Protein AF-A0A8T8M116-F1 (afdb_monomer_lite)

Radius of gyration: 13.08 Å; chains: 1; bounding box: 28×23×34 Å

pLDDT: mean 87.7, std 10.37, range [51.84, 96.5]

Secondary structure (DSSP, 8-state):
---PPEEEEEEE-SHHHHHHHHHTT-EEEEEEEEEEEETTTEEEEEEEEEEEEE--TT--

Foldseek 3Di:
DDDFDFPDKDKAQDPVSVVVVVVVVKDFPDWDWDWHQDPVPGTDTDIITIITDTDDPVVD

Sequence (60 aa):
MQNRQIVKIYEAFTENDVNLHLELGWVIIAVVSGDRFDPNEGKELGPVYVMGLPFNPEED

Structure (mmCIF, N/CA/C/O backbone):
data_AF-A0A8T8M116-F1
#
_entry.id   AF-A0A8T8M116-F1
#
loop_
_atom_site.group_PDB
_atom_site.id
_atom_site.type_symbol
_atom_site.label_atom_id
_atom_site.label_alt_id
_atom_site.label_comp_id
_atom_site.label_asym_id
_atom_site.label_entity_id
_atom_site.label_seq_id
_atom_site.pdbx_PDB_ins_code
_atom_site.Cartn_x
_atom_site.Cartn_y
_atom_site.Cartn_z
_atom_site.occupancy
_atom_site.B_iso_or_equiv
_atom_site.auth_seq_id
_atom_site.auth_comp_id
_atom_site.auth_asym_id
_atom_site.auth_atom_id
_atom_site.pdbx_PDB_model_num
ATOM 1 N N . MET A 1 1 ? -1.286 -13.197 -17.512 1.00 51.84 1 MET A N 1
ATOM 2 C CA . MET A 1 1 ? -0.679 -12.792 -16.227 1.00 51.84 1 MET A CA 1
ATOM 3 C C . MET A 1 1 ? 0.771 -12.444 -16.504 1.00 51.84 1 MET A C 1
ATOM 5 O O . MET A 1 1 ? 1.493 -13.307 -16.983 1.00 51.84 1 MET A O 1
ATOM 9 N N . GLN A 1 2 ? 1.165 -11.186 -16.317 1.00 63.59 2 GLN A N 1
ATOM 10 C CA . GLN A 1 2 ? 2.572 -10.782 -16.381 1.00 63.59 2 GLN A CA 1
ATOM 11 C C . GLN A 1 2 ? 3.173 -10.984 -14.990 1.00 63.59 2 GLN A C 1
ATOM 13 O O . GLN A 1 2 ? 2.682 -10.397 -14.030 1.00 63.59 2 GLN A O 1
ATOM 18 N N . ASN A 1 3 ? 4.215 -11.807 -14.881 1.00 71.56 3 ASN A N 1
ATOM 19 C CA . ASN A 1 3 ? 5.032 -11.840 -13.674 1.00 71.56 3 ASN A CA 1
ATOM 20 C C . ASN A 1 3 ? 5.892 -10.576 -13.665 1.00 71.56 3 ASN A C 1
ATOM 22 O O . ASN A 1 3 ? 6.778 -10.430 -14.504 1.00 71.56 3 ASN A O 1
ATOM 26 N N . ARG A 1 4 ? 5.606 -9.654 -12.744 1.00 77.12 4 ARG A N 1
ATOM 27 C CA . ARG A 1 4 ? 6.482 -8.515 -12.460 1.00 77.12 4 ARG A CA 1
ATOM 28 C C . ARG A 1 4 ? 7.424 -8.911 -11.332 1.00 77.12 4 ARG A C 1
ATOM 30 O O . ARG A 1 4 ? 6.967 -9.334 -10.274 1.00 77.12 4 ARG A O 1
ATOM 37 N N . GLN A 1 5 ? 8.727 -8.797 -11.566 1.00 90.25 5 GLN A N 1
ATOM 38 C CA . GLN A 1 5 ? 9.720 -8.978 -10.513 1.00 90.25 5 GLN A CA 1
ATOM 39 C C . GLN A 1 5 ? 9.575 -7.838 -9.503 1.00 90.25 5 GLN A C 1
ATOM 41 O O . GLN A 1 5 ? 9.559 -6.674 -9.893 1.00 90.25 5 GLN A O 1
ATOM 46 N N . ILE A 1 6 ? 9.457 -8.176 -8.222 1.00 93.50 6 ILE A N 1
ATOM 47 C CA . ILE A 1 6 ? 9.402 -7.206 -7.128 1.00 93.50 6 ILE A CA 1
ATOM 48 C C . ILE A 1 6 ? 10.803 -7.075 -6.537 1.00 93.50 6 ILE A C 1
ATOM 50 O O . ILE A 1 6 ? 11.416 -8.082 -6.185 1.00 93.50 6 ILE A O 1
ATOM 54 N N . VAL A 1 7 ? 11.311 -5.847 -6.442 1.00 94.62 7 VAL A N 1
ATOM 55 C CA . VAL A 1 7 ? 12.673 -5.567 -5.945 1.00 94.62 7 VAL A CA 1
ATOM 56 C C . VAL A 1 7 ? 12.693 -5.072 -4.504 1.00 94.62 7 VAL A C 1
ATOM 58 O O . VAL A 1 7 ? 13.703 -5.220 -3.820 1.00 94.62 7 VAL A O 1
ATOM 61 N N . LYS A 1 8 ? 11.581 -4.505 -4.024 1.00 94.94 8 LYS A N 1
ATOM 62 C CA . LYS A 1 8 ? 11.400 -4.060 -2.636 1.00 94.94 8 LYS A CA 1
ATOM 63 C C . LYS A 1 8 ? 9.973 -4.310 -2.172 1.00 94.94 8 LYS A C 1
ATOM 65 O O . LYS A 1 8 ? 9.046 -4.256 -2.977 1.00 94.94 8 LYS A O 1
ATOM 70 N N . ILE A 1 9 ? 9.825 -4.553 -0.873 1.00 95.38 9 ILE A N 1
ATOM 71 C CA . ILE A 1 9 ? 8.546 -4.749 -0.188 1.00 95.38 9 ILE A CA 1
ATOM 72 C C . ILE A 1 9 ? 8.431 -3.711 0.930 1.00 95.38 9 ILE A C 1
ATOM 74 O O . ILE A 1 9 ? 9.420 -3.424 1.605 1.00 95.38 9 ILE A O 1
ATOM 78 N N . TYR A 1 10 ? 7.233 -3.164 1.113 1.00 95.12 10 TYR A N 1
ATOM 79 C CA . TYR A 1 10 ? 6.895 -2.218 2.171 1.00 95.12 10 TYR A CA 1
ATOM 80 C C . TYR A 1 10 ? 5.490 -2.510 2.709 1.00 95.12 10 TYR A C 1
ATOM 82 O O . TYR A 1 10 ? 4.570 -2.755 1.934 1.00 95.12 10 TYR A O 1
ATOM 90 N N . GLU A 1 11 ? 5.314 -2.487 4.027 1.00 93.56 11 GLU A N 1
ATOM 91 C CA . GLU A 1 11 ? 4.004 -2.628 4.670 1.00 93.56 11 GLU A CA 1
ATOM 92 C C . GLU A 1 11 ? 3.439 -1.236 4.967 1.00 93.56 11 GLU A C 1
ATOM 94 O O . GLU A 1 11 ? 4.051 -0.456 5.695 1.00 93.56 11 GLU A O 1
ATOM 99 N N . ALA A 1 12 ? 2.283 -0.920 4.385 1.00 92.75 12 ALA A N 1
ATOM 100 C CA . ALA A 1 12 ? 1.606 0.357 4.563 1.00 92.75 12 ALA A CA 1
ATOM 101 C C . ALA A 1 12 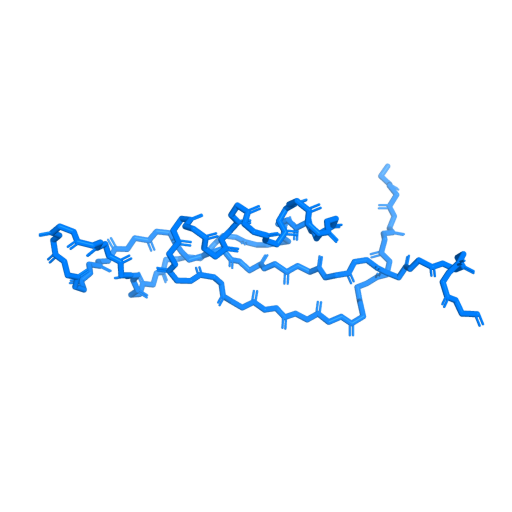? 0.532 0.245 5.655 1.00 92.75 12 ALA A C 1
ATOM 103 O O . ALA A 1 12 ? -0.445 -0.499 5.513 1.00 92.75 12 ALA A O 1
ATOM 104 N N . PHE A 1 13 ? 0.720 1.009 6.735 1.00 91.06 13 PHE A N 1
ATOM 105 C CA . PHE A 1 13 ? -0.139 1.000 7.926 1.00 91.06 13 PHE A CA 1
ATOM 106 C C . PHE A 1 13 ? -1.159 2.143 7.947 1.00 91.06 13 PHE A C 1
ATOM 108 O O . PHE A 1 13 ? -1.983 2.201 8.855 1.00 91.06 13 PHE A O 1
ATOM 115 N N . THR A 1 14 ? -1.111 3.052 6.973 1.00 91.00 14 THR A N 1
ATOM 116 C CA . THR A 1 14 ? -2.073 4.147 6.804 1.00 91.00 14 THR A CA 1
ATOM 117 C C . THR A 1 14 ? -2.519 4.237 5.349 1.00 91.00 14 THR A C 1
ATOM 119 O O . THR A 1 14 ? -1.805 3.808 4.441 1.00 91.00 14 THR A O 1
ATOM 122 N N . GLU A 1 15 ? -3.682 4.835 5.094 1.00 89.12 15 GLU A N 1
ATOM 123 C CA . GLU A 1 15 ? -4.141 5.073 3.716 1.00 89.12 15 GLU A CA 1
ATOM 124 C C . GLU A 1 15 ? -3.243 6.056 2.959 1.00 89.12 15 GLU A C 1
ATOM 126 O O . GLU A 1 15 ? -3.019 5.886 1.761 1.00 89.12 15 GLU A O 1
ATOM 131 N N . ASN A 1 16 ? -2.664 7.037 3.655 1.00 92.44 16 ASN A N 1
ATOM 132 C CA . ASN A 1 16 ? -1.706 7.957 3.050 1.00 92.44 16 ASN A CA 1
ATOM 133 C C . ASN A 1 16 ? -0.450 7.232 2.557 1.00 92.44 16 ASN A C 1
ATOM 135 O O . ASN A 1 16 ? 0.016 7.528 1.458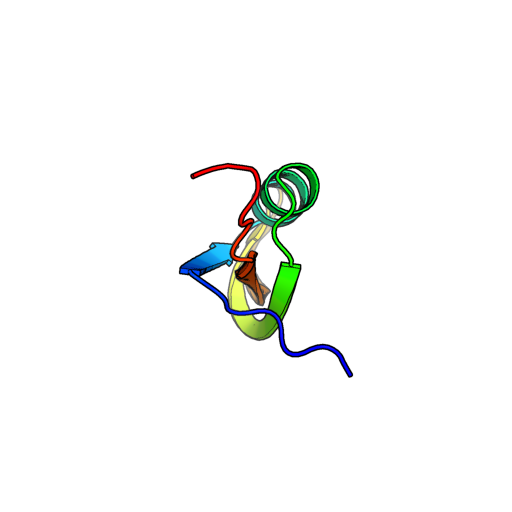 1.00 92.44 16 ASN A O 1
ATOM 139 N N . ASP A 1 17 ? 0.068 6.265 3.320 1.00 92.31 17 ASP A N 1
ATOM 140 C CA . ASP A 1 17 ? 1.230 5.481 2.894 1.00 92.31 17 ASP A CA 1
ATOM 141 C C . ASP A 1 17 ? 0.91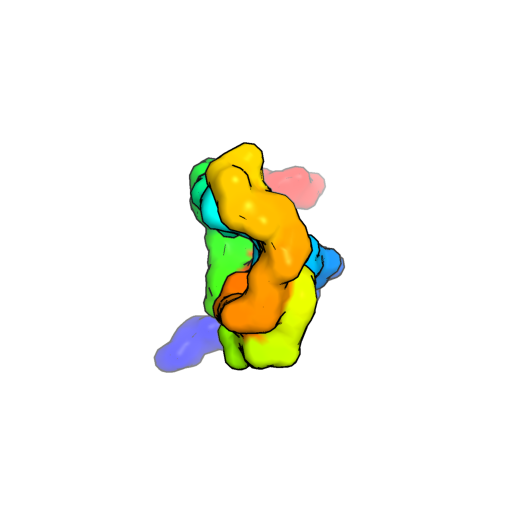3 4.663 1.638 1.00 92.31 17 ASP A C 1
ATOM 143 O O . ASP A 1 17 ? 1.730 4.607 0.719 1.00 92.31 17 ASP A O 1
ATOM 147 N N . VAL A 1 18 ? -0.281 4.063 1.565 1.00 94.06 18 VAL A N 1
ATOM 148 C CA . VAL A 1 18 ? -0.728 3.322 0.375 1.00 94.06 18 VAL A CA 1
ATOM 149 C C . VAL A 1 18 ? -0.777 4.244 -0.838 1.00 94.06 18 VAL A C 1
ATOM 151 O O . VAL A 1 18 ? -0.178 3.930 -1.867 1.00 94.06 18 VAL A O 1
ATOM 154 N N . ASN A 1 19 ? -1.456 5.386 -0.710 1.00 95.06 19 ASN A N 1
ATOM 155 C CA . ASN A 1 19 ? -1.644 6.333 -1.807 1.00 95.06 19 ASN A CA 1
ATOM 156 C C . ASN A 1 19 ? -0.304 6.877 -2.318 1.00 95.06 19 ASN A C 1
ATOM 158 O O . ASN A 1 19 ? -0.064 6.848 -3.523 1.00 95.06 19 ASN A O 1
ATOM 162 N N . LEU A 1 20 ? 0.604 7.263 -1.414 1.00 95.31 20 LEU A N 1
ATOM 163 C CA . LEU A 1 20 ? 1.946 7.722 -1.776 1.00 95.31 20 LEU A CA 1
ATOM 164 C C . LEU A 1 20 ? 2.704 6.671 -2.599 1.00 95.31 20 LEU A C 1
ATOM 166 O O . LEU A 1 20 ? 3.286 6.987 -3.633 1.00 95.31 20 LEU A O 1
ATOM 170 N N . HIS A 1 21 ? 2.703 5.409 -2.166 1.00 95.62 21 HIS A N 1
ATOM 171 C CA . HIS A 1 21 ? 3.445 4.362 -2.871 1.00 95.62 21 HIS A CA 1
ATOM 172 C C . HIS A 1 21 ? 2.810 4.013 -4.224 1.00 95.62 21 HIS A C 1
ATOM 174 O O . HIS A 1 21 ? 3.537 3.763 -5.186 1.00 95.62 21 HIS A O 1
ATOM 180 N N . LEU A 1 22 ? 1.477 4.043 -4.335 1.00 95.44 22 LEU A N 1
ATOM 181 C CA . LEU A 1 22 ? 0.785 3.885 -5.619 1.00 95.44 22 LEU A CA 1
ATOM 182 C C . LEU A 1 22 ? 1.161 4.999 -6.609 1.00 95.44 22 LEU A C 1
ATOM 184 O O . LEU A 1 22 ? 1.424 4.707 -7.775 1.00 95.44 22 LEU A O 1
ATOM 188 N N . GLU A 1 23 ? 1.242 6.252 -6.151 1.00 95.75 23 GLU A N 1
ATOM 189 C CA . GLU A 1 23 ? 1.694 7.389 -6.969 1.00 95.75 23 GLU A CA 1
ATOM 190 C C . GLU A 1 23 ? 3.150 7.233 -7.433 1.00 95.75 23 GLU A C 1
ATOM 192 O O . GLU A 1 23 ? 3.489 7.614 -8.552 1.00 95.75 23 GLU A O 1
ATOM 197 N N . LEU A 1 24 ? 3.996 6.603 -6.613 1.00 93.88 24 LEU A N 1
ATOM 198 C CA . LEU A 1 24 ? 5.380 6.247 -6.949 1.00 93.88 24 LEU A CA 1
ATOM 199 C C . LEU A 1 24 ? 5.500 4.981 -7.823 1.00 93.88 24 LEU A C 1
ATOM 201 O O . LEU A 1 24 ? 6.605 4.487 -8.035 1.00 93.88 24 LEU A O 1
ATOM 205 N N . GLY A 1 25 ? 4.388 4.418 -8.308 1.00 93.75 25 GLY A N 1
ATOM 206 C CA . GLY A 1 25 ? 4.385 3.262 -9.211 1.00 93.75 25 GLY A CA 1
ATOM 207 C C . GLY A 1 25 ? 4.514 1.895 -8.529 1.00 93.75 25 GLY A C 1
ATOM 208 O O . GLY A 1 25 ? 4.697 0.880 -9.209 1.00 93.75 25 GLY A O 1
ATOM 209 N N . TRP A 1 26 ? 4.396 1.831 -7.201 1.00 96.00 26 TRP A N 1
ATOM 210 C CA . TRP A 1 26 ? 4.326 0.563 -6.475 1.00 96.00 26 TRP A CA 1
ATOM 211 C C . TRP A 1 26 ? 2.970 -0.113 -6.705 1.00 96.00 26 TRP A C 1
ATOM 213 O O . TRP A 1 26 ? 1.992 0.516 -7.107 1.00 96.00 26 TRP A O 1
ATOM 223 N N . VAL A 1 27 ? 2.893 -1.415 -6.430 1.00 94.88 27 VAL A N 1
ATOM 224 C CA . VAL A 1 27 ? 1.661 -2.204 -6.571 1.00 94.88 27 VAL A CA 1
ATOM 225 C C . VAL A 1 27 ? 1.319 -2.940 -5.281 1.00 94.88 27 VAL A C 1
ATOM 227 O O . VAL A 1 27 ? 2.211 -3.359 -4.547 1.00 94.88 27 VAL A O 1
ATOM 230 N N . ILE A 1 28 ? 0.029 -3.145 -5.013 1.00 95.25 28 ILE A N 1
ATOM 231 C CA . ILE A 1 28 ? -0.421 -3.993 -3.901 1.00 95.25 28 ILE A CA 1
ATOM 232 C C . ILE A 1 28 ? -0.179 -5.458 -4.285 1.00 95.25 28 ILE A C 1
ATOM 234 O O . ILE A 1 28 ? -0.691 -5.922 -5.305 1.00 95.25 28 ILE A O 1
ATOM 238 N N . ILE A 1 29 ? 0.586 -6.186 -3.470 1.00 94.81 29 ILE A N 1
ATOM 239 C CA . ILE A 1 29 ? 0.900 -7.609 -3.692 1.00 94.81 29 ILE A CA 1
ATOM 240 C C . ILE A 1 29 ? 0.198 -8.541 -2.700 1.00 94.81 29 ILE A C 1
ATOM 242 O O . ILE A 1 29 ? 0.007 -9.717 -3.002 1.00 94.81 29 ILE A O 1
ATOM 246 N N . ALA A 1 30 ? -0.211 -8.025 -1.539 1.00 94.69 30 ALA A N 1
ATOM 247 C CA . ALA A 1 30 ? -1.044 -8.738 -0.578 1.00 94.69 30 ALA A CA 1
ATOM 248 C C . ALA A 1 30 ? -1.838 -7.755 0.293 1.00 94.69 30 ALA A C 1
ATOM 250 O O . ALA A 1 30 ? -1.440 -6.606 0.483 1.00 94.69 30 ALA A O 1
ATOM 251 N N . VAL A 1 31 ? -2.949 -8.238 0.848 1.00 94.50 31 VAL A N 1
ATOM 252 C CA . VAL A 1 31 ? -3.720 -7.550 1.887 1.00 94.50 31 VAL A CA 1
ATOM 253 C C . VAL A 1 31 ? -3.812 -8.496 3.071 1.00 94.50 31 VAL A C 1
ATOM 255 O O . VAL A 1 31 ? -4.253 -9.637 2.914 1.00 94.50 31 VAL A O 1
ATOM 258 N N . VAL A 1 32 ? -3.373 -8.039 4.238 1.00 92.75 32 VAL A N 1
ATOM 259 C CA . VAL A 1 32 ? -3.392 -8.827 5.475 1.00 92.75 32 VAL A CA 1
ATOM 260 C C . VAL A 1 32 ? -4.187 -8.099 6.551 1.00 92.75 32 VAL A C 1
ATOM 262 O O . VAL A 1 32 ? -4.328 -6.880 6.515 1.00 92.75 32 VAL A O 1
ATOM 265 N N . SER A 1 33 ? -4.730 -8.849 7.507 1.00 90.75 33 SER A N 1
ATOM 266 C CA . SER A 1 33 ? -5.335 -8.261 8.704 1.00 90.75 33 SER A CA 1
ATOM 267 C C . SER A 1 33 ? -4.228 -7.918 9.692 1.00 90.75 33 SER A C 1
ATOM 269 O O . SER A 1 33 ? -3.415 -8.785 10.016 1.00 90.75 33 SER A O 1
ATOM 271 N N . GLY A 1 34 ? -4.216 -6.693 10.204 1.00 88.12 34 GLY A N 1
ATOM 272 C CA . GLY A 1 34 ? -3.208 -6.251 11.156 1.00 88.12 34 GLY A CA 1
ATOM 2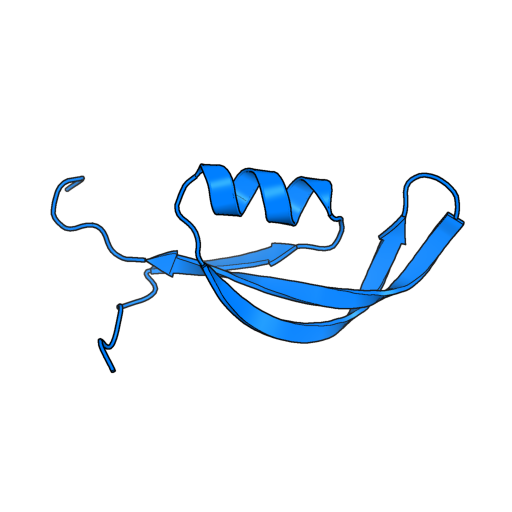73 C C . GLY A 1 34 ? -3.589 -4.961 11.862 1.00 88.12 34 GLY A C 1
ATOM 274 O O . GLY A 1 34 ? -4.670 -4.410 11.661 1.00 88.12 34 GLY A O 1
ATOM 275 N N . ASP A 1 35 ? -2.678 -4.495 12.704 1.00 88.62 35 ASP A N 1
ATOM 276 C CA . ASP A 1 35 ? -2.804 -3.202 13.354 1.00 88.62 35 ASP A CA 1
ATOM 277 C C . ASP A 1 35 ? -2.489 -2.087 12.344 1.00 88.62 35 ASP A C 1
ATOM 279 O O . ASP A 1 35 ? -1.366 -2.018 11.842 1.00 88.62 35 ASP A O 1
ATOM 283 N N . ARG A 1 36 ? -3.452 -1.204 12.067 1.00 83.88 36 ARG A N 1
ATOM 284 C CA . ARG A 1 36 ? -3.268 -0.001 11.242 1.00 83.88 36 ARG A CA 1
ATOM 285 C C . ARG A 1 36 ? -3.476 1.265 12.068 1.00 83.88 36 ARG A C 1
ATOM 287 O O . ARG A 1 36 ? -4.004 1.216 13.182 1.00 83.88 36 ARG A O 1
ATOM 294 N N . PHE A 1 37 ? -3.019 2.391 11.536 1.00 83.00 37 PHE A N 1
ATOM 295 C CA . PHE A 1 37 ? -3.164 3.690 12.178 1.00 83.00 37 PHE A CA 1
ATOM 296 C C . PHE A 1 37 ? -4.141 4.565 11.390 1.00 83.00 37 PHE A C 1
ATOM 298 O O . PHE A 1 37 ? -3.877 4.938 10.246 1.00 83.00 37 PHE A O 1
ATOM 305 N N . ASP A 1 38 ? -5.259 4.904 12.027 1.00 78.50 38 ASP A N 1
ATOM 306 C CA . ASP A 1 38 ? -6.203 5.911 11.560 1.00 78.50 38 ASP A CA 1
ATOM 307 C C . ASP A 1 38 ? -5.922 7.249 12.277 1.00 78.50 38 ASP A C 1
ATOM 309 O O . ASP A 1 38 ? -5.794 7.275 13.505 1.00 78.50 38 ASP A O 1
ATOM 313 N N . PRO A 1 39 ? -5.827 8.383 11.560 1.00 75.25 39 PRO A N 1
ATOM 314 C CA . PRO A 1 39 ? -5.579 9.686 12.180 1.00 75.25 39 PRO A CA 1
ATOM 315 C C . PRO A 1 39 ? -6.645 10.133 13.196 1.00 75.25 39 PRO A C 1
ATOM 317 O O . PRO A 1 39 ? -6.338 10.945 14.068 1.00 75.25 39 PRO A O 1
ATOM 320 N N . ASN A 1 40 ? -7.884 9.649 13.075 1.00 78.06 40 ASN A N 1
ATOM 321 C CA . ASN A 1 40 ? -9.027 10.030 13.907 1.00 78.06 40 ASN A CA 1
ATOM 322 C C . ASN A 1 40 ? -9.284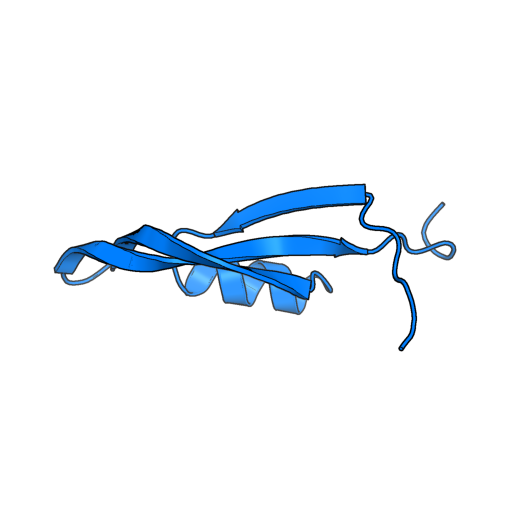 9.033 15.043 1.00 78.06 40 ASN A C 1
ATOM 324 O O . ASN A 1 40 ? -9.665 9.446 16.138 1.00 78.06 40 ASN A O 1
ATOM 328 N N . GLU A 1 41 ? -9.083 7.739 14.789 1.00 76.06 41 GLU A N 1
ATOM 329 C CA . GLU A 1 41 ? -9.396 6.666 15.748 1.00 76.06 41 GLU A CA 1
ATOM 330 C C . GLU A 1 41 ? -8.152 6.078 16.440 1.00 76.06 41 GLU A C 1
ATOM 332 O O . GLU A 1 41 ? -8.257 5.378 17.449 1.00 76.06 41 GLU A O 1
ATOM 337 N N . GLY A 1 42 ? -6.951 6.421 15.968 1.00 82.56 42 GLY A N 1
ATOM 338 C CA . GLY A 1 42 ? -5.693 5.908 16.494 1.00 82.56 42 GLY A CA 1
ATOM 339 C C . GLY A 1 42 ? -5.383 4.506 15.970 1.00 82.56 42 GLY A C 1
ATOM 340 O O . GLY A 1 42 ? -5.454 4.245 14.774 1.00 82.56 42 GLY A O 1
ATOM 341 N N . LYS A 1 43 ? -4.954 3.600 16.854 1.00 87.19 43 LYS A N 1
ATOM 342 C CA . LYS A 1 43 ? -4.579 2.233 16.470 1.00 87.19 43 LYS A CA 1
ATOM 343 C C . LYS A 1 43 ? -5.825 1.347 16.402 1.00 87.19 43 LYS A C 1
ATOM 345 O O . LYS A 1 43 ? -6.453 1.112 17.432 1.00 87.19 43 LYS A O 1
ATOM 350 N N . GLU A 1 44 ? -6.123 0.806 15.227 1.00 88.06 44 GLU A N 1
ATOM 351 C CA . GLU A 1 44 ? -7.270 -0.076 14.982 1.00 88.06 44 GLU A CA 1
ATOM 352 C C . GLU A 1 44 ? -6.853 -1.377 14.277 1.00 88.06 44 GLU A C 1
ATOM 354 O O . GLU A 1 44 ? -5.784 -1.456 13.669 1.00 88.06 44 GLU A O 1
ATOM 359 N N . LEU A 1 45 ? -7.701 -2.408 14.346 1.00 88.62 45 LEU A N 1
ATOM 360 C CA . LEU A 1 45 ? -7.500 -3.644 13.589 1.00 88.62 45 LEU A CA 1
ATOM 361 C C . LEU A 1 45 ? -8.167 -3.512 12.216 1.00 88.62 45 LEU A C 1
ATOM 363 O O . LEU A 1 45 ? -9.378 -3.322 12.133 1.00 88.62 45 LEU A O 1
ATOM 367 N N . GLY A 1 46 ? -7.399 -3.662 11.141 1.00 88.31 46 GLY A N 1
ATOM 368 C CA . GLY A 1 46 ? -7.906 -3.481 9.785 1.00 88.31 46 GLY A CA 1
ATOM 369 C C . GLY A 1 46 ? -6.952 -3.986 8.701 1.00 88.31 46 GLY A C 1
ATOM 370 O O . GLY A 1 46 ? -6.028 -4.752 8.988 1.00 88.31 46 GLY A O 1
ATOM 371 N N . PRO A 1 47 ? -7.185 -3.613 7.431 1.00 89.75 47 PRO A N 1
ATOM 372 C CA . PRO A 1 47 ? -6.327 -4.035 6.335 1.00 89.75 47 PRO A CA 1
ATOM 373 C C . PRO A 1 47 ? -4.981 -3.301 6.381 1.00 89.75 47 PRO A C 1
ATOM 375 O O . PRO A 1 47 ? -4.937 -2.071 6.352 1.00 89.75 47 PRO A O 1
ATOM 378 N N . VAL A 1 48 ? -3.895 -4.073 6.388 1.00 93.31 48 VAL A N 1
ATOM 379 C CA . VAL A 1 48 ? -2.527 -3.617 6.118 1.00 93.31 48 VAL A CA 1
ATOM 380 C C . VAL A 1 48 ? -2.169 -4.057 4.704 1.00 93.31 48 VAL A C 1
ATOM 382 O O . VAL A 1 48 ? -2.305 -5.232 4.340 1.00 93.31 48 VAL A O 1
ATOM 385 N N . TYR A 1 49 ? -1.742 -3.101 3.886 1.00 95.12 49 TYR A N 1
ATOM 386 C CA . TYR A 1 49 ? -1.421 -3.349 2.487 1.00 95.12 49 TYR A CA 1
ATOM 387 C C . TYR A 1 49 ? 0.070 -3.617 2.346 1.00 95.12 49 TYR A C 1
ATOM 389 O O . TYR A 1 49 ? 0.903 -2.796 2.726 1.00 95.12 49 TYR A O 1
ATOM 397 N N . VAL A 1 50 ? 0.409 -4.766 1.770 1.00 95.69 50 VAL A N 1
ATOM 398 C CA . VAL A 1 50 ? 1.790 -5.082 1.417 1.00 95.69 50 VAL A CA 1
ATOM 399 C C . VAL A 1 50 ? 2.034 -4.562 0.005 1.00 95.69 50 VAL A C 1
ATOM 401 O O . VAL A 1 50 ? 1.445 -5.052 -0.964 1.00 95.69 50 VAL A O 1
ATOM 404 N N . MET A 1 51 ? 2.893 -3.555 -0.096 1.00 96.50 51 MET A N 1
ATOM 405 C CA . MET A 1 51 ? 3.279 -2.870 -1.324 1.00 96.50 51 MET A CA 1
ATOM 406 C C . MET A 1 51 ? 4.569 -3.480 -1.875 1.00 96.50 51 MET A C 1
ATOM 408 O O . MET A 1 51 ? 5.515 -3.739 -1.132 1.00 96.50 51 MET A O 1
ATOM 412 N N . GLY A 1 52 ? 4.629 -3.686 -3.187 1.00 95.94 52 GLY A N 1
ATOM 413 C CA . GLY A 1 52 ? 5.819 -4.134 -3.901 1.00 95.94 52 GLY A CA 1
ATOM 414 C C . GLY A 1 52 ? 6.253 -3.111 -4.943 1.00 95.94 52 GLY A C 1
ATOM 415 O O . GLY A 1 52 ? 5.430 -2.683 -5.751 1.00 95.94 52 GLY A O 1
ATOM 416 N N . LEU A 1 53 ? 7.537 -2.751 -4.955 1.00 95.88 53 LEU A N 1
ATOM 417 C CA . LEU A 1 53 ? 8.140 -1.964 -6.030 1.00 95.88 53 LEU A CA 1
ATOM 418 C C . LEU A 1 53 ? 8.492 -2.902 -7.191 1.00 95.88 53 LEU A C 1
ATOM 420 O O . LEU A 1 53 ? 9.338 -3.789 -7.003 1.00 95.88 53 LEU A O 1
ATOM 424 N N . PRO A 1 54 ? 7.875 -2.751 -8.374 1.00 94.12 54 PRO A N 1
ATOM 425 C CA . PRO A 1 54 ? 8.276 -3.507 -9.549 1.00 94.12 54 PRO A CA 1
ATOM 426 C C . PRO A 1 54 ? 9.686 -3.113 -9.992 1.00 94.12 54 PRO A C 1
ATOM 428 O O . PRO A 1 54 ? 10.071 -1.952 -9.903 1.00 94.12 54 PRO A O 1
ATOM 431 N N . PHE A 1 55 ? 10.444 -4.072 -10.514 1.00 90.81 55 PHE A N 1
ATOM 432 C CA . PHE A 1 55 ? 11.650 -3.770 -11.274 1.00 90.81 55 PHE A CA 1
ATOM 433 C C . PHE A 1 55 ? 11.283 -2.936 -12.509 1.00 90.81 55 PHE A C 1
ATOM 435 O O . PHE A 1 55 ? 10.433 -3.364 -13.298 1.00 90.81 55 PHE A O 1
ATOM 442 N N . ASN A 1 56 ? 11.933 -1.784 -12.678 1.00 83.19 56 ASN A N 1
ATOM 443 C CA . ASN A 1 56 ? 11.833 -0.970 -13.880 1.00 83.19 56 ASN A CA 1
ATOM 444 C C . ASN A 1 56 ? 13.191 -0.962 -14.610 1.00 83.19 56 ASN A C 1
ATOM 446 O O . ASN A 1 56 ? 14.106 -0.282 -14.153 1.00 83.19 56 ASN A O 1
ATOM 450 N N . PRO A 1 57 ? 13.348 -1.698 -15.726 1.00 71.19 57 PRO A N 1
ATOM 451 C CA . PRO A 1 57 ? 14.606 -1.740 -16.476 1.00 71.19 57 PRO A CA 1
ATOM 452 C C . PRO A 1 57 ? 14.978 -0.413 -17.153 1.00 71.19 57 PRO A C 1
ATOM 454 O O . PRO A 1 57 ? 16.067 -0.318 -17.704 1.00 71.19 57 PRO A O 1
ATOM 457 N N . GLU A 1 58 ? 14.087 0.583 -17.167 1.00 71.81 58 GLU A N 1
ATOM 458 C CA . GLU A 1 58 ? 14.349 1.910 -17.745 1.00 71.81 58 GLU A CA 1
ATOM 459 C C . GLU A 1 58 ? 15.013 2.888 -16.753 1.00 71.81 58 GLU A C 1
ATOM 461 O O . GLU A 1 58 ? 15.362 4.001 -17.143 1.00 71.81 58 GLU A O 1
ATOM 466 N N . GLU A 1 59 ? 15.184 2.493 -15.484 1.00 63.53 59 GLU A N 1
ATOM 467 C CA . GLU A 1 59 ? 15.761 3.326 -14.413 1.00 63.53 59 GLU A CA 1
ATOM 468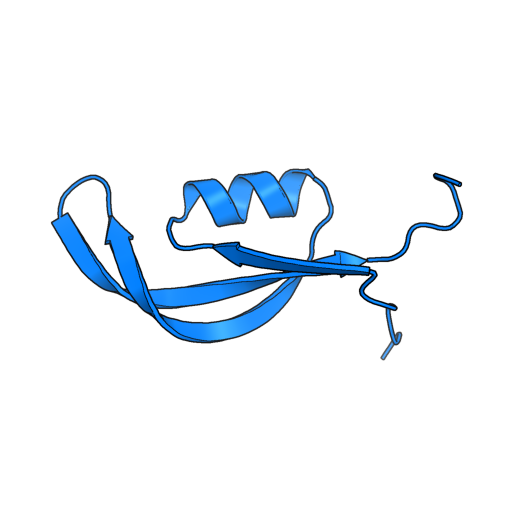 C C . GLU A 1 59 ? 17.185 2.913 -13.970 1.00 63.53 59 GLU A C 1
ATOM 470 O O . GLU A 1 59 ? 17.774 3.624 -13.153 1.00 63.53 59 GLU A O 1
ATOM 475 N N . ASP A 1 60 ? 17.745 1.822 -14.515 1.00 56.38 60 ASP A N 1
ATOM 476 C CA . ASP A 1 60 ? 19.135 1.350 -14.301 1.00 56.38 60 ASP A CA 1
ATOM 477 C C . ASP A 1 60 ? 20.067 1.745 -15.467 1.00 56.38 60 ASP A C 1
ATOM 479 O O . ASP A 1 60 ? 21.232 2.130 -15.198 1.00 56.38 60 ASP A O 1
#

Organism: NCBI:txid629264